Protein AF-A0A1J8QE34-F1 (afdb_monomer_lite)

Organism: NCBI:txid180088

pLDDT: mean 78.79, std 16.77, range [38.62, 94.31]

Foldseek 3Di:
DDDPPPPPPVVPVVVVVVVLVVQLCVQCVVVVHRDRDVVSSVVSCVVVVVPD

Secondary structure (DSSP, 8-state):
-----SSSSSSHHHHHHHHHHHHHHHHHHHTT-SS--HHHHHHHHHHHT---

InterPro domains:
  IPR000164 Histone H3/CENP-A [PR00622] (14-30)
  IPR000164 Histone H3/CENP-A [PR00622] (30-51)
  IPR000164 Histone H3/CENP-A [PTHR11426] (15-51)
  IPR007125 Core Histone H2A/H2B/H3 domain [PF00125] (15-47)
  IPR009072 Histone-fold [G3DSA:1.10.20.10] (6-52)
  IPR009072 Histone-fold [SSF47113] (15-50)

Structure (mmCIF, N/CA/C/O backbone):
data_AF-A0A1J8QE34-F1
#
_entry.id   AF-A0A1J8QE34-F1
#
loop_
_atom_site.group_PDB
_atom_site.id
_atom_site.type_symbol
_atom_site.label_atom_id
_atom_site.label_alt_id
_atom_site.label_comp_id
_atom_site.label_asym_id
_atom_site.label_entity_id
_atom_site.label_seq_id
_atom_site.pdbx_PDB_ins_code
_atom_site.Cartn_x
_atom_site.Cartn_y
_atom_site.Cartn_z
_atom_site.occupancy
_atom_site.B_iso_or_equiv
_atom_site.auth_seq_id
_atom_site.auth_comp_id
_atom_site.auth_asym_id
_atom_site.auth_atom_id
_atom_site.pdbx_PDB_model_num
ATOM 1 N N . MET A 1 1 ? 23.661 13.325 -35.603 1.00 45.66 1 MET A N 1
ATOM 2 C CA . MET A 1 1 ? 24.254 12.454 -34.560 1.00 45.66 1 MET A CA 1
ATOM 3 C C . M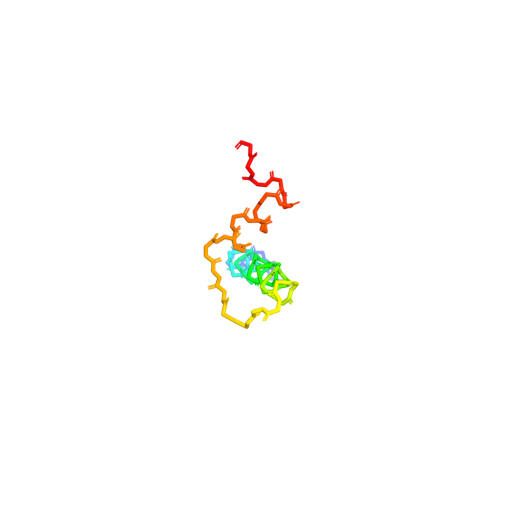ET A 1 1 ? 23.759 12.976 -33.215 1.00 45.66 1 MET A C 1
ATOM 5 O O . MET A 1 1 ? 24.005 14.133 -32.946 1.00 45.66 1 MET A O 1
ATOM 9 N N . ASN A 1 2 ? 23.006 12.304 -32.351 1.00 38.62 2 ASN A N 1
ATOM 10 C CA . ASN A 1 2 ? 22.542 10.929 -32.260 1.00 38.62 2 ASN A CA 1
ATOM 11 C C . ASN A 1 2 ? 21.207 10.987 -31.491 1.00 38.62 2 ASN A C 1
ATOM 13 O O . ASN A 1 2 ? 21.123 11.630 -30.443 1.00 38.62 2 ASN A O 1
ATOM 17 N N . ALA A 1 3 ? 20.160 10.391 -32.052 1.00 46.31 3 ALA A N 1
ATOM 18 C CA . ALA A 1 3 ? 18.811 10.433 -31.514 1.00 46.31 3 ALA A CA 1
ATOM 19 C C . ALA A 1 3 ? 18.738 9.689 -30.168 1.00 46.31 3 ALA A C 1
ATOM 21 O O . ALA A 1 3 ? 18.737 8.461 -30.127 1.00 46.31 3 ALA A O 1
ATOM 22 N N . LYS A 1 4 ? 18.630 10.428 -29.057 1.00 54.31 4 LYS A N 1
ATOM 23 C CA . LYS A 1 4 ? 18.294 9.900 -27.720 1.00 54.31 4 LYS A CA 1
ATOM 24 C C . LYS A 1 4 ? 16.811 9.486 -27.624 1.00 54.31 4 LYS A C 1
ATOM 26 O O . LYS A 1 4 ? 16.116 9.920 -26.713 1.00 54.31 4 LYS A O 1
ATOM 31 N N . PHE A 1 5 ? 16.294 8.707 -28.574 1.00 54.66 5 PHE A N 1
ATOM 32 C CA . PHE A 1 5 ? 14.850 8.424 -28.663 1.00 54.66 5 PHE A CA 1
ATOM 33 C C . PHE A 1 5 ? 14.464 6.939 -28.583 1.00 54.66 5 PHE A C 1
ATOM 35 O O . PHE A 1 5 ? 13.283 6.623 -28.656 1.00 54.66 5 PHE A O 1
ATOM 42 N N . VAL A 1 6 ? 15.421 6.025 -28.369 1.00 56.53 6 VAL A N 1
ATOM 43 C CA . VAL A 1 6 ? 15.159 4.565 -28.363 1.00 56.53 6 VAL A CA 1
ATOM 44 C C . VAL A 1 6 ? 15.183 3.939 -26.951 1.00 56.53 6 VAL A C 1
ATOM 46 O O . VAL A 1 6 ? 14.988 2.740 -26.804 1.00 56.53 6 VAL A O 1
ATOM 49 N N . SER A 1 7 ? 15.360 4.717 -25.874 1.00 52.84 7 SER A N 1
ATOM 50 C CA . SER A 1 7 ? 15.549 4.151 -24.517 1.00 52.84 7 SER A CA 1
ATOM 51 C C . SER A 1 7 ? 14.332 4.187 -23.576 1.00 52.84 7 SER A C 1
ATOM 53 O O . SER A 1 7 ? 14.401 3.592 -22.508 1.00 52.84 7 SER A O 1
ATOM 55 N N . ASN A 1 8 ? 13.211 4.831 -23.929 1.00 55.31 8 ASN A N 1
ATOM 56 C CA . ASN A 1 8 ? 12.134 5.095 -22.953 1.00 55.31 8 ASN A CA 1
ATOM 57 C C . ASN A 1 8 ? 10.980 4.076 -22.924 1.00 55.31 8 ASN A C 1
ATOM 59 O O . ASN A 1 8 ? 10.248 4.028 -21.941 1.00 55.31 8 ASN A O 1
ATOM 63 N N . HIS A 1 9 ? 10.803 3.236 -23.948 1.00 53.78 9 HIS A N 1
ATOM 64 C CA . HIS A 1 9 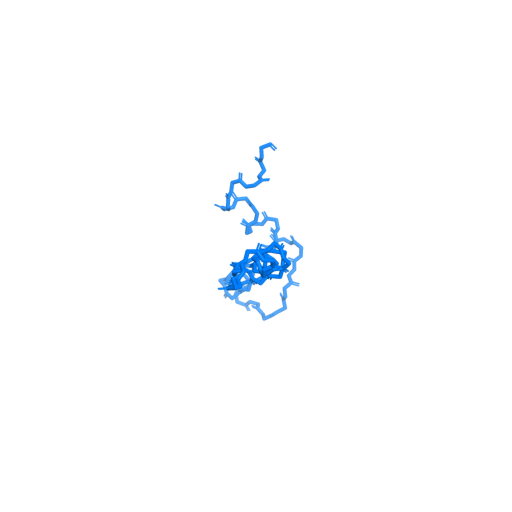? 9.610 2.376 -24.028 1.00 53.78 9 HIS A CA 1
ATOM 65 C C . HIS A 1 9 ? 9.746 1.046 -23.259 1.00 53.78 9 HIS A C 1
ATOM 67 O O . HIS A 1 9 ? 8.753 0.484 -22.803 1.00 53.78 9 HIS A O 1
ATOM 73 N N . LEU A 1 10 ? 10.977 0.556 -23.070 1.00 56.50 10 LEU A N 1
ATOM 74 C CA . LEU A 1 10 ? 11.278 -0.676 -22.323 1.00 56.50 10 LEU A CA 1
ATOM 75 C C . LEU A 1 10 ? 11.365 -0.464 -20.802 1.00 56.50 10 LEU A C 1
ATOM 77 O O . LEU A 1 10 ? 11.248 -1.427 -20.052 1.00 56.50 10 LEU A O 1
ATOM 81 N N . LEU A 1 11 ? 11.524 0.781 -20.336 1.00 58.22 11 LEU A N 1
ATOM 82 C CA . LEU A 1 11 ? 11.574 1.120 -18.906 1.00 58.22 11 LEU A CA 1
ATOM 83 C C . LEU A 1 11 ? 10.186 1.284 -18.266 1.00 58.22 11 LEU A C 1
ATOM 85 O O . LEU A 1 11 ? 10.079 1.268 -17.043 1.00 58.22 11 LEU A O 1
ATOM 89 N N . PHE A 1 12 ? 9.125 1.409 -19.067 1.00 61.66 12 PHE A N 1
ATOM 90 C CA . PHE A 1 12 ? 7.773 1.654 -18.557 1.00 61.66 12 PHE A CA 1
ATOM 91 C C . PHE A 1 12 ? 7.120 0.406 -17.936 1.00 61.66 12 PHE A C 1
ATOM 93 O O . PHE A 1 12 ? 6.423 0.483 -16.929 1.00 61.66 12 PHE A O 1
ATOM 100 N N . LEU A 1 13 ? 7.375 -0.774 -18.504 1.00 65.50 13 LEU A N 1
ATOM 101 C CA . LEU A 1 13 ? 6.857 -2.039 -17.975 1.00 65.50 13 LEU A CA 1
ATOM 102 C C . LEU A 1 13 ? 7.447 -2.409 -16.599 1.00 65.50 13 LEU A C 1
ATOM 104 O O . LEU A 1 13 ? 6.668 -2.709 -15.690 1.00 65.50 13 LEU A O 1
ATOM 108 N N . PRO A 1 14 ? 8.780 -2.365 -16.384 1.00 74.38 14 PRO A N 1
ATOM 109 C CA . PRO A 1 14 ? 9.335 -2.635 -15.063 1.00 74.38 14 PRO A CA 1
ATOM 110 C C . PRO A 1 14 ? 8.951 -1.556 -14.045 1.00 74.38 14 PRO A C 1
ATOM 112 O O . PRO A 1 14 ? 8.737 -1.892 -12.884 1.00 74.38 14 PRO A O 1
ATOM 115 N N . SER A 1 15 ? 8.799 -0.287 -14.449 1.00 81.31 15 SER A N 1
ATOM 116 C CA . SER A 1 15 ? 8.374 0.767 -13.518 1.00 81.31 15 SER A CA 1
ATOM 117 C C . SER A 1 15 ? 6.928 0.586 -13.052 1.00 81.31 15 SER A C 1
ATOM 119 O O . SER A 1 15 ? 6.653 0.783 -11.870 1.00 81.31 15 SER A O 1
ATOM 121 N N . TYR A 1 16 ? 6.027 0.135 -13.929 1.00 84.56 16 TYR A N 1
ATOM 122 C CA . 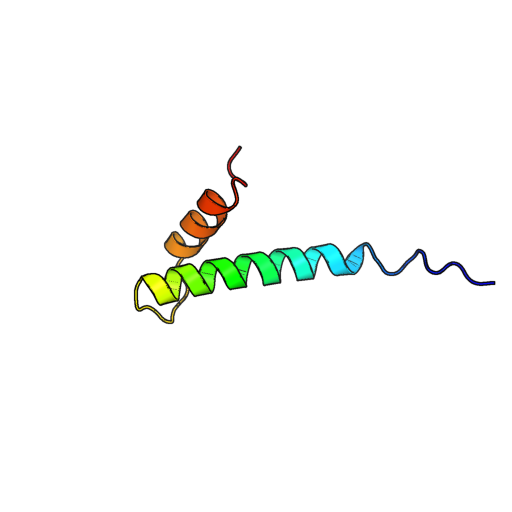TYR A 1 16 ? 4.647 -0.180 -13.561 1.00 84.56 16 TYR A CA 1
ATOM 123 C C . TYR A 1 16 ? 4.570 -1.309 -12.524 1.00 84.56 16 TYR A C 1
ATOM 125 O O . TYR A 1 16 ? 3.955 -1.136 -11.472 1.00 84.56 16 TYR A O 1
ATOM 133 N N . LEU A 1 17 ? 5.252 -2.435 -12.771 1.00 86.69 17 LEU A N 1
ATOM 134 C CA . LEU A 1 17 ? 5.244 -3.569 -11.841 1.00 86.69 17 LEU A CA 1
ATOM 135 C C . LEU A 1 17 ? 5.876 -3.209 -10.494 1.00 86.69 17 LEU A C 1
ATOM 137 O O . LEU A 1 17 ? 5.302 -3.519 -9.454 1.00 86.69 17 LEU A O 1
ATOM 141 N N . VAL A 1 18 ? 7.021 -2.519 -10.497 1.00 89.75 18 VAL A N 1
ATOM 142 C CA . VAL A 1 18 ? 7.674 -2.073 -9.257 1.00 89.75 18 VAL A CA 1
ATOM 143 C C . VAL A 1 18 ? 6.749 -1.148 -8.467 1.00 89.75 18 VAL A C 1
ATOM 145 O O . VAL A 1 18 ? 6.579 -1.337 -7.267 1.00 89.75 18 VAL A O 1
ATOM 148 N N . SER A 1 19 ? 6.104 -0.190 -9.134 1.00 88.06 19 SER A N 1
ATOM 149 C CA . SER A 1 19 ? 5.185 0.746 -8.487 1.00 88.06 19 SER A CA 1
ATOM 150 C C . SER A 1 19 ? 3.959 0.033 -7.893 1.00 88.06 19 SER A C 1
ATOM 152 O O . SER A 1 19 ? 3.565 0.333 -6.768 1.00 88.06 19 SER A O 1
ATOM 154 N N . LEU A 1 20 ? 3.417 -0.974 -8.585 1.00 89.56 20 LEU A N 1
ATOM 155 C CA . LEU A 1 20 ? 2.305 -1.790 -8.091 1.00 89.56 20 LEU A CA 1
ATOM 156 C C . LEU A 1 20 ? 2.699 -2.646 -6.874 1.00 89.56 20 LEU A C 1
ATOM 158 O O . LEU A 1 20 ? 1.948 -2.732 -5.901 1.00 89.56 20 LEU A O 1
ATOM 162 N N . PHE A 1 21 ? 3.882 -3.264 -6.893 1.00 91.69 21 PHE A N 1
ATOM 163 C CA . PHE A 1 21 ? 4.363 -4.067 -5.766 1.00 91.69 21 PHE A CA 1
ATOM 164 C C . PHE A 1 21 ? 4.710 -3.223 -4.536 1.00 91.69 21 PHE A C 1
ATOM 166 O O . PHE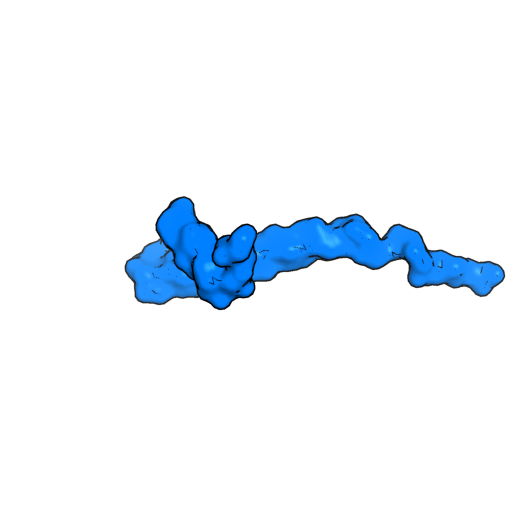 A 1 21 ? 4.523 -3.702 -3.420 1.00 91.69 21 PHE A O 1
ATOM 173 N N . VAL A 1 22 ? 5.146 -1.970 -4.709 1.00 92.00 22 VAL A N 1
ATOM 174 C CA . VAL A 1 22 ? 5.337 -1.028 -3.592 1.00 92.00 22 VAL A CA 1
ATOM 175 C C . VAL A 1 22 ? 4.014 -0.769 -2.870 1.00 92.00 22 VAL A C 1
ATOM 177 O O . VAL A 1 22 ? 3.954 -0.916 -1.649 1.00 92.00 22 VAL A O 1
ATOM 180 N N . ASP A 1 23 ? 2.942 -0.478 -3.608 1.00 91.50 23 ASP A N 1
ATOM 181 C CA . ASP A 1 23 ? 1.619 -0.239 -3.013 1.00 91.50 23 ASP A CA 1
ATOM 182 C C . ASP A 1 23 ? 1.052 -1.498 -2.350 1.00 91.50 23 ASP A C 1
ATOM 184 O O . ASP A 1 23 ? 0.466 -1.444 -1.268 1.00 91.50 23 ASP A O 1
ATOM 188 N N . THR A 1 24 ? 1.282 -2.654 -2.971 1.00 93.62 24 THR A N 1
ATOM 189 C CA . THR A 1 24 ? 0.848 -3.943 -2.425 1.00 93.62 24 THR A CA 1
ATOM 190 C C . THR A 1 24 ? 1.589 -4.278 -1.125 1.00 93.62 24 THR A C 1
ATOM 192 O O . THR A 1 24 ? 0.988 -4.758 -0.166 1.00 93.62 24 THR A O 1
ATOM 195 N N . ASN A 1 25 ? 2.888 -3.977 -1.050 1.00 93.06 25 ASN A N 1
ATOM 196 C CA . ASN A 1 25 ? 3.678 -4.162 0.164 1.00 93.06 25 ASN A CA 1
ATOM 197 C C . ASN A 1 25 ? 3.210 -3.229 1.296 1.00 93.06 25 ASN A C 1
ATOM 199 O O . ASN A 1 25 ? 3.124 -3.648 2.447 1.00 93.06 25 ASN A O 1
ATOM 203 N N . LEU A 1 26 ? 2.839 -1.984 0.979 1.00 91.94 26 LEU A N 1
ATOM 204 C CA . LEU A 1 26 ? 2.249 -1.064 1.958 1.00 91.94 26 LEU A CA 1
ATOM 205 C C . LEU A 1 26 ? 0.914 -1.589 2.508 1.00 91.94 26 LEU A C 1
ATOM 207 O O . LEU A 1 26 ? 0.681 -1.502 3.714 1.00 91.94 26 LEU A O 1
ATOM 211 N N . ALA A 1 27 ? 0.070 -2.181 1.658 1.00 92.38 27 ALA A N 1
ATOM 212 C CA . ALA A 1 27 ? -1.174 -2.822 2.084 1.00 92.38 27 ALA A CA 1
ATOM 213 C C . ALA A 1 27 ? -0.925 -4.034 3.00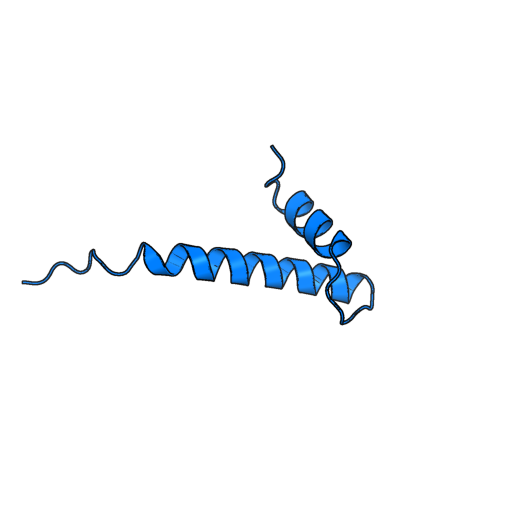4 1.00 92.38 27 ALA A C 1
ATOM 215 O O . ALA A 1 27 ? -1.573 -4.157 4.046 1.00 92.38 27 ALA A O 1
ATOM 216 N N . ALA A 1 28 ? 0.068 -4.872 2.687 1.00 93.31 28 ALA A N 1
ATOM 217 C CA . ALA A 1 28 ? 0.454 -5.997 3.538 1.00 93.31 28 ALA A CA 1
ATOM 218 C C . ALA A 1 28 ? 0.958 -5.525 4.918 1.00 93.31 28 ALA A C 1
ATOM 220 O O . ALA A 1 28 ? 0.495 -6.016 5.953 1.00 93.31 28 ALA A O 1
ATOM 221 N N . ILE A 1 29 ? 1.831 -4.508 4.949 1.00 94.31 29 ILE A N 1
ATOM 222 C CA . ILE A 1 29 ? 2.354 -3.912 6.191 1.00 94.31 29 ILE A CA 1
ATOM 223 C C . ILE A 1 29 ? 1.226 -3.288 7.020 1.00 94.31 29 ILE A C 1
ATOM 225 O O . ILE A 1 29 ? 1.198 -3.451 8.242 1.00 94.31 29 ILE A O 1
ATOM 229 N N . HIS A 1 30 ? 0.266 -2.620 6.375 1.00 91.50 30 HIS A N 1
ATOM 230 C CA . HIS A 1 30 ? -0.912 -2.070 7.046 1.00 91.50 30 HIS A CA 1
ATOM 231 C C . HIS A 1 30 ? -1.722 -3.160 7.767 1.00 91.50 30 HIS A C 1
ATOM 233 O O . HIS A 1 30 ? -2.175 -2.960 8.894 1.00 91.50 30 HIS A O 1
ATOM 239 N N . ALA A 1 31 ? -1.823 -4.348 7.167 1.00 91.56 31 ALA A N 1
ATOM 240 C CA . ALA A 1 31 ? -2.452 -5.520 7.767 1.00 91.56 31 ALA A CA 1
ATOM 241 C C . ALA A 1 31 ? -1.545 -6.295 8.751 1.00 91.56 31 ALA A C 1
ATOM 243 O O . ALA A 1 31 ? -1.909 -7.389 9.186 1.00 91.56 31 ALA A O 1
ATOM 244 N N . LYS A 1 32 ? -0.377 -5.744 9.125 1.00 92.88 32 LYS 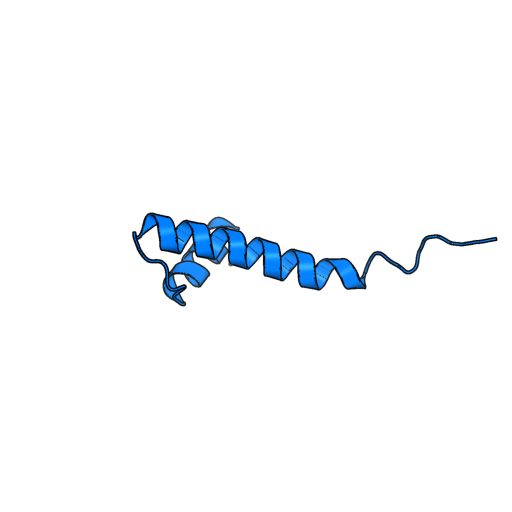A N 1
ATOM 245 C CA . LYS A 1 32 ? 0.649 -6.376 9.981 1.00 92.88 32 LYS A CA 1
ATOM 246 C C . LYS A 1 32 ? 1.192 -7.697 9.417 1.00 92.88 32 LYS A C 1
ATOM 248 O O . LYS A 1 32 ? 1.626 -8.568 10.171 1.00 92.88 32 LYS A O 1
ATOM 253 N N . ARG A 1 33 ? 1.177 -7.851 8.093 1.00 91.38 33 ARG A N 1
ATOM 254 C CA . ARG A 1 33 ? 1.715 -9.005 7.367 1.00 91.38 33 ARG A CA 1
ATOM 255 C C . ARG A 1 33 ? 2.964 -8.587 6.587 1.00 91.38 33 ARG A C 1
ATOM 257 O O . ARG A 1 33 ? 3.070 -7.462 6.119 1.00 91.38 33 ARG A O 1
ATOM 264 N N . VAL A 1 34 ? 3.920 -9.506 6.459 1.00 87.00 34 VAL A N 1
ATOM 265 C CA . VAL A 1 34 ? 5.126 -9.325 5.618 1.00 87.00 34 VAL A CA 1
ATOM 266 C C . VAL A 1 34 ? 4.975 -10.069 4.285 1.00 87.00 34 VAL A C 1
ATOM 268 O O . VAL A 1 34 ? 5.600 -9.724 3.287 1.00 87.00 34 VAL A O 1
ATOM 271 N N . THR A 1 35 ? 4.111 -11.084 4.256 1.00 94.06 35 THR A N 1
ATOM 272 C CA . THR A 1 35 ? 3.796 -11.866 3.061 1.00 94.06 35 THR A CA 1
ATOM 273 C C . THR A 1 35 ? 2.724 -11.162 2.244 1.00 94.06 35 THR A C 1
ATOM 275 O O . THR A 1 35 ? 1.639 -10.890 2.757 1.00 94.06 35 THR A O 1
ATOM 278 N N . ILE A 1 36 ? 3.016 -10.923 0.968 1.00 91.56 36 ILE A N 1
ATOM 279 C CA . ILE A 1 36 ? 2.087 -10.313 0.017 1.00 91.56 36 ILE A CA 1
ATOM 280 C C . ILE A 1 36 ? 0.997 -11.323 -0.358 1.00 91.56 36 ILE A C 1
ATOM 282 O O . ILE A 1 36 ? 1.311 -12.440 -0.777 1.00 91.56 36 ILE A O 1
ATOM 286 N N . GLN A 1 37 ? -0.272 -10.937 -0.232 1.00 93.25 37 GLN A N 1
ATOM 287 C CA . GLN A 1 37 ? -1.421 -11.774 -0.583 1.00 93.25 37 GLN A CA 1
ATOM 288 C C . GLN A 1 37 ? -2.213 -11.193 -1.769 1.00 93.25 37 GLN A C 1
ATOM 290 O O . GLN A 1 37 ? -2.172 -9.986 -2.018 1.00 93.25 37 GLN A O 1
ATOM 295 N N . PRO A 1 38 ? -2.968 -12.024 -2.517 1.00 89.88 38 PRO A N 1
ATOM 296 C CA . PRO A 1 38 ? -3.801 -11.545 -3.625 1.00 89.88 38 PRO A CA 1
ATOM 297 C C . PRO A 1 38 ? -4.860 -10.518 -3.186 1.00 89.88 38 PRO A C 1
ATOM 299 O O . PRO A 1 38 ? -5.256 -9.669 -3.982 1.00 89.88 38 PRO A O 1
ATOM 302 N N . GLU A 1 39 ? -5.271 -10.546 -1.918 1.00 90.31 39 GLU A N 1
ATOM 303 C CA . GLU A 1 39 ? -6.144 -9.545 -1.294 1.00 90.31 39 GLU A CA 1
ATOM 304 C C . GLU A 1 39 ? -5.491 -8.154 -1.241 1.00 90.31 39 GLU A C 1
ATOM 306 O O . GLU A 1 39 ? -6.136 -7.157 -1.567 1.00 90.31 39 GLU A O 1
ATOM 311 N N . ASP A 1 40 ? -4.197 -8.086 -0.907 1.00 91.56 40 ASP A N 1
ATOM 312 C CA . ASP A 1 40 ? -3.433 -6.835 -0.861 1.00 91.56 40 ASP A CA 1
ATOM 313 C C . ASP A 1 40 ? -3.272 -6.255 -2.276 1.00 91.56 40 ASP A C 1
ATOM 315 O O . ASP A 1 40 ? -3.334 -5.042 -2.473 1.00 91.56 40 ASP A O 1
ATOM 319 N N . LEU A 1 41 ? -3.122 -7.127 -3.284 1.00 90.19 41 LEU A N 1
ATOM 320 C CA . LEU A 1 41 ? -3.006 -6.725 -4.689 1.00 90.19 41 LEU A CA 1
ATOM 321 C C . LEU A 1 41 ? -4.343 -6.213 -5.232 1.00 90.19 41 LEU A C 1
ATOM 323 O O . LEU A 1 41 ? -4.385 -5.207 -5.941 1.00 90.19 41 LEU A O 1
ATOM 327 N N . ALA A 1 42 ? -5.445 -6.880 -4.882 1.00 90.31 42 ALA A N 1
ATOM 328 C CA . ALA A 1 42 ? -6.787 -6.416 -5.210 1.00 90.31 42 ALA A CA 1
ATOM 329 C C . ALA A 1 42 ? -7.067 -5.043 -4.577 1.00 90.31 42 ALA A C 1
ATOM 331 O O . ALA A 1 42 ? -7.612 -4.159 -5.241 1.00 90.31 42 ALA A O 1
ATOM 332 N N . LEU A 1 43 ? -6.635 -4.835 -3.329 1.00 88.50 43 LEU A N 1
ATOM 333 C CA . LEU A 1 43 ? -6.751 -3.552 -2.643 1.00 88.50 43 LEU A CA 1
ATOM 334 C C . LEU A 1 43 ? -5.890 -2.466 -3.303 1.00 88.50 43 LEU A C 1
ATOM 336 O O . LEU A 1 43 ? -6.407 -1.391 -3.597 1.00 88.50 43 LEU A O 1
ATOM 340 N N . ALA A 1 44 ? -4.618 -2.745 -3.600 1.00 90.00 44 ALA A N 1
ATOM 341 C CA . ALA A 1 44 ? -3.715 -1.801 -4.263 1.00 90.00 44 ALA A CA 1
ATOM 342 C C . ALA A 1 44 ? -4.248 -1.367 -5.640 1.00 90.00 44 ALA A C 1
ATOM 344 O O . ALA A 1 44 ? -4.267 -0.178 -5.961 1.00 90.00 44 ALA A O 1
ATOM 345 N N . ARG A 1 45 ? -4.783 -2.310 -6.429 1.00 87.81 45 ARG A N 1
ATOM 346 C CA . ARG A 1 45 ? -5.427 -2.012 -7.721 1.00 87.81 45 ARG A CA 1
ATOM 347 C C . ARG A 1 45 ? -6.705 -1.190 -7.572 1.00 87.81 45 ARG A C 1
ATOM 349 O O . ARG A 1 45 ? -6.955 -0.303 -8.387 1.00 87.81 45 ARG A O 1
ATOM 356 N N . ARG A 1 46 ? -7.502 -1.457 -6.532 1.00 87.44 46 ARG A N 1
ATOM 357 C CA . ARG A 1 46 ? -8.712 -0.683 -6.220 1.00 87.44 46 ARG A CA 1
ATOM 358 C C . ARG A 1 46 ? -8.374 0.751 -5.810 1.00 87.44 46 ARG A C 1
ATOM 360 O O . ARG A 1 46 ? -9.048 1.670 -6.258 1.00 87.44 46 ARG A O 1
ATOM 367 N N . LEU A 1 47 ? -7.326 0.946 -5.009 1.00 85.19 47 LEU A N 1
ATOM 368 C CA . LEU A 1 47 ? -6.852 2.271 -4.595 1.00 85.19 47 LEU A CA 1
ATOM 369 C C . LEU A 1 47 ? -6.268 3.077 -5.763 1.00 85.19 47 LEU A C 1
ATOM 371 O O . LEU A 1 47 ? -6.451 4.289 -5.810 1.00 85.19 47 LEU A O 1
ATOM 375 N N . ARG A 1 48 ? -5.623 2.414 -6.732 1.00 84.00 48 ARG A N 1
ATOM 376 C CA . ARG A 1 48 ? -5.145 3.054 -7.969 1.00 84.00 48 ARG A CA 1
ATOM 377 C C . ARG A 1 48 ? -6.243 3.428 -8.964 1.00 84.00 48 ARG A C 1
ATOM 379 O O . ARG A 1 48 ? -5.964 4.170 -9.898 1.00 84.00 48 ARG A O 1
ATOM 386 N N . GLY A 1 49 ? -7.464 2.916 -8.806 1.00 81.94 49 GLY A N 1
ATOM 387 C CA . GLY A 1 49 ? -8.540 3.145 -9.775 1.00 81.94 49 GLY A CA 1
ATOM 388 C C . GLY A 1 49 ? -8.339 2.418 -11.112 1.00 81.94 49 GLY A C 1
ATOM 389 O O . GLY A 1 49 ? -8.986 2.762 -12.092 1.00 81.94 49 GLY A O 1
ATOM 390 N N . GLU A 1 50 ? -7.482 1.391 -11.164 1.00 69.38 50 GLU A N 1
ATOM 391 C CA . GLU A 1 50 ? -7.244 0.565 -12.367 1.00 69.38 50 GLU A CA 1
ATOM 392 C C . GLU A 1 50 ? -8.338 -0.495 -12.604 1.00 69.38 50 GLU A C 1
ATOM 394 O O . GLU A 1 50 ? -8.195 -1.378 -13.451 1.00 69.38 50 GLU A O 1
ATOM 399 N N . GLN A 1 51 ? -9.424 -0.439 -11.831 1.00 58.16 51 GLN A N 1
ATOM 400 C CA . GLN A 1 51 ? -10.656 -1.182 -12.082 1.00 58.16 51 GLN A CA 1
ATOM 401 C C . GLN A 1 51 ? -11.711 -0.224 -12.643 1.00 58.16 51 GLN A C 1
ATOM 403 O O . GLN A 1 51 ? -12.583 0.241 -11.910 1.00 58.16 51 GLN A O 1
ATOM 408 N N . SER A 1 52 ? -11.595 0.085 -13.935 1.00 51.12 52 SER A N 1
ATOM 409 C CA . SER A 1 52 ? -12.707 0.548 -14.773 1.00 51.12 52 SER A CA 1
ATOM 410 C C . SER A 1 52 ? -12.953 -0.455 -15.884 1.00 51.12 52 SER A C 1
ATOM 412 O O . SER A 1 52 ? -11.985 -1.138 -16.289 1.00 51.12 52 SER A O 1
#

Radius of gyration: 15.4 Å; chains: 1; bounding box: 37×24×44 Å

Sequence (52 aa):
MNAKFVSNHLLFLPSYLVSLFVDTNLAAIHAKRVTIQPEDLALARRLRGEQS